Protein AF-A0AAD0GTY1-F1 (afdb_monomer_lite)

Foldseek 3Di:
DEEEAELADDDPVQVGRQQQRADPVRDGPVVVVVVVRVVPHVFYHYDYDPQVVVADLQAKEWEDEPNHTFDDIHHHVVCVVVQVPDDDDCHCVVVCVVCVVRYDYHYDNDCLRRQDQPDPVSVVVSRVPRRPPPDD

Radius of gyration: 17.59 Å; chains: 1; bounding box: 42×37×44 Å

Sequence (136 aa):
MFALVLAAGRSRRFDGDKRKALLPCGRTLLTASLETAGKVFTQTGVVLRDLARLADPQRIALPMHEGQRGHPVIIGRRFWRQLLALEGDQGAKALIINNPALCDVMNCDDPGVLRDADTRSALAIACRQHLTAGRD

Organism: NCBI:txid46257

InterPro domains:
  IPR025877 MobA-like NTP transferase [PF12804] (49-97)
  IPR029044 Nucleotide-diphospho-sugar transferases [G3DSA:3.90.550.10] (1-45)
  IPR029044 Nucleotide-diphospho-sugar transferases [G3DSA:3.90.550.10] (46-131)
  IPR029044 Nucleotide-diphospho-sugar transferases [SSF53448] (1-123)

pLDDT: mean 77.58, std 12.88, range [31.61, 95.88]

Secondary structure (DSSP, 8-state):
-EEEEEE--EETTTTEEGGGPBPTTS-BHHHHHHHHHHTT-SEEEEEE--GGGG--TTSEEEEEETTEE-SPPEE-GGGHHHHHT--STTTTHHHHHH-GGGEEEEE-S-GGGG----SHHHHHHHHHHHSSTT--

Structure (mmCIF, N/CA/C/O backbone):
data_AF-A0AAD0GTY1-F1
#
_entry.id   AF-A0AAD0GTY1-F1
#
loop_
_atom_site.group_PDB
_atom_site.id
_atom_site.type_symbol
_atom_site.label_atom_id
_atom_site.label_alt_id
_atom_site.label_comp_id
_atom_site.label_asym_id
_atom_site.label_entity_id
_atom_site.label_seq_id
_atom_site.pdbx_PDB_ins_code
_atom_site.Cartn_x
_atom_site.Cartn_y
_atom_site.Cartn_z
_atom_site.occupancy
_atom_site.B_iso_or_equiv
_atom_site.auth_seq_id
_atom_site.auth_comp_id
_atom_site.auth_asym_id
_atom_site.auth_atom_id
_atom_site.pdbx_PDB_model_num
ATOM 1 N N . MET A 1 1 ? -0.262 14.713 19.452 1.00 64.75 1 MET A N 1
ATOM 2 C CA . MET A 1 1 ? 0.542 13.469 19.352 1.00 64.75 1 MET A CA 1
ATOM 3 C C . MET A 1 1 ? -0.194 12.522 18.410 1.00 64.75 1 MET A C 1
ATOM 5 O O . MET A 1 1 ? -1.406 12.418 18.557 1.00 64.75 1 MET A O 1
ATOM 9 N N . PHE A 1 2 ? 0.470 11.908 17.424 1.00 65.56 2 PHE A N 1
ATOM 10 C CA . PHE A 1 2 ? -0.192 11.109 16.376 1.00 65.56 2 PHE A CA 1
ATOM 11 C C . PHE A 1 2 ? 0.101 9.609 16.513 1.00 65.56 2 PHE A C 1
ATOM 13 O O . PHE A 1 2 ? 1.173 9.239 16.992 1.00 65.56 2 PHE A O 1
ATOM 20 N N . ALA A 1 3 ? -0.828 8.765 16.061 1.00 69.00 3 ALA A N 1
ATOM 21 C CA . ALA A 1 3 ? -0.648 7.320 15.947 1.00 69.00 3 ALA A CA 1
ATOM 22 C C . ALA A 1 3 ? -0.903 6.825 14.522 1.00 69.00 3 ALA A C 1
ATOM 24 O O . ALA A 1 3 ? -1.800 7.301 13.825 1.00 69.00 3 ALA A O 1
ATOM 25 N N . LEU A 1 4 ? -0.129 5.821 14.112 1.00 69.12 4 LEU A N 1
ATOM 26 C CA . LEU A 1 4 ? -0.348 5.077 12.878 1.00 69.12 4 LEU A CA 1
ATOM 27 C C . LEU A 1 4 ? -0.785 3.653 13.226 1.00 69.12 4 LEU A C 1
ATOM 29 O O . LEU A 1 4 ? -0.049 2.906 13.869 1.00 69.12 4 LEU A O 1
ATOM 33 N N . VAL A 1 5 ? -1.979 3.268 12.788 1.00 75.44 5 VAL A N 1
ATOM 34 C CA . VAL A 1 5 ? -2.526 1.921 12.950 1.00 75.44 5 VAL A CA 1
ATOM 35 C C . VAL A 1 5 ? -2.275 1.130 11.671 1.00 75.44 5 VAL A C 1
ATOM 37 O O . VAL A 1 5 ? -2.899 1.346 10.633 1.00 75.44 5 VAL A O 1
ATOM 40 N N . LEU A 1 6 ? -1.353 0.171 11.746 1.00 72.75 6 LEU A N 1
ATOM 41 C CA . LEU A 1 6 ? -1.043 -0.735 10.640 1.00 72.75 6 LEU A CA 1
ATOM 42 C C . LEU A 1 6 ? -2.075 -1.872 10.575 1.00 72.75 6 LEU A C 1
ATOM 44 O O . LEU A 1 6 ? -1.910 -2.953 11.153 1.00 72.75 6 LEU A O 1
ATOM 48 N N . ALA A 1 7 ? -3.161 -1.640 9.846 1.00 70.81 7 ALA A N 1
ATOM 49 C CA . ALA A 1 7 ? -4.270 -2.570 9.677 1.00 70.81 7 ALA A CA 1
ATOM 50 C C . ALA A 1 7 ? -4.049 -3.497 8.464 1.00 70.81 7 ALA A C 1
ATOM 52 O O . ALA A 1 7 ? -4.831 -3.538 7.522 1.00 70.81 7 ALA A O 1
ATOM 53 N N . ALA A 1 8 ? -2.966 -4.278 8.481 1.00 61.69 8 ALA A N 1
ATOM 54 C CA . ALA A 1 8 ? -2.558 -5.112 7.340 1.00 61.69 8 ALA A CA 1
ATOM 55 C C . ALA A 1 8 ? -2.910 -6.615 7.455 1.00 61.69 8 ALA A C 1
ATOM 57 O O . ALA A 1 8 ? -2.425 -7.420 6.666 1.00 61.69 8 ALA A O 1
ATOM 58 N N . GLY A 1 9 ? -3.663 -7.054 8.470 1.00 60.00 9 GLY A N 1
ATOM 59 C CA . GLY A 1 9 ? -3.614 -8.469 8.866 1.00 60.00 9 GLY A CA 1
ATOM 60 C C . GLY A 1 9 ? -4.772 -9.358 8.410 1.00 60.00 9 GLY A C 1
ATOM 61 O O . GLY A 1 9 ? -5.890 -9.222 8.893 1.00 60.00 9 GLY A O 1
ATOM 62 N N . ARG A 1 10 ? -4.456 -10.393 7.629 1.00 58.78 10 ARG A N 1
ATOM 63 C CA . ARG A 1 10 ? -5.111 -11.706 7.766 1.00 58.78 10 ARG A CA 1
ATOM 64 C C . ARG A 1 10 ? -4.496 -12.442 8.957 1.00 58.78 10 ARG A C 1
ATOM 66 O O . ARG A 1 10 ? -3.308 -12.283 9.232 1.00 58.78 10 ARG A O 1
ATOM 73 N N . SER A 1 11 ? -5.280 -13.235 9.677 1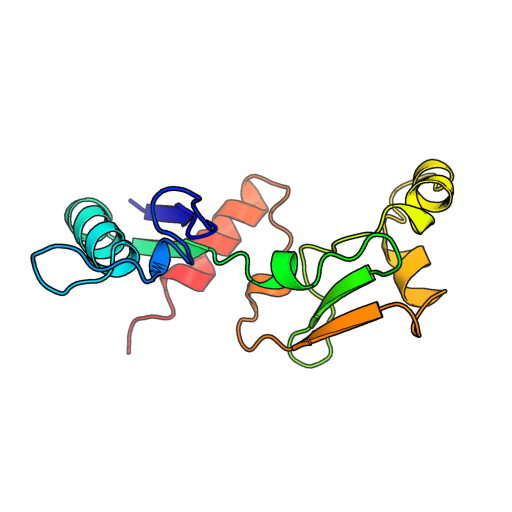.00 55.97 11 SER A N 1
ATOM 74 C CA . SER A 1 11 ? -4.774 -14.054 10.784 1.00 55.97 11 SER A CA 1
ATOM 75 C C . SER A 1 11 ? -5.380 -15.443 10.728 1.00 55.97 11 SER A C 1
ATOM 77 O O . SER A 1 11 ? -6.597 -15.576 10.651 1.00 55.97 11 SER A O 1
ATOM 79 N N . ARG A 1 12 ? -4.530 -16.467 10.864 1.00 57.91 12 ARG A N 1
ATOM 80 C CA . ARG A 1 12 ? -4.952 -17.874 10.970 1.00 57.91 12 ARG A CA 1
ATOM 81 C C . ARG A 1 12 ? -5.814 -18.149 12.207 1.00 57.91 12 ARG A C 1
ATOM 83 O O . ARG A 1 12 ? -6.539 -19.121 12.230 1.00 57.91 12 ARG A O 1
ATOM 90 N N . ARG A 1 13 ? -5.739 -17.287 13.229 1.00 70.44 13 ARG A N 1
ATOM 91 C CA . ARG A 1 13 ? -6.553 -17.387 14.456 1.00 70.44 13 ARG A CA 1
ATOM 92 C C . ARG A 1 13 ? -7.941 -16.755 14.328 1.00 70.44 13 ARG A C 1
ATOM 94 O O . ARG A 1 13 ? -8.759 -16.940 15.213 1.00 70.44 13 ARG A O 1
ATOM 101 N N . PHE A 1 14 ? -8.166 -15.951 13.289 1.00 63.91 14 PHE A N 1
ATOM 102 C CA . PHE A 1 14 ? -9.432 -15.242 13.067 1.00 63.91 14 PHE A CA 1
ATOM 103 C C . PHE A 1 14 ? -10.140 -15.727 11.788 1.00 63.91 14 PHE A C 1
ATOM 105 O O . PHE A 1 14 ? -11.046 -15.044 11.324 1.00 63.91 14 PHE A O 1
ATOM 112 N N . ASP A 1 15 ? -9.675 -16.834 11.186 1.00 65.75 15 ASP A N 1
ATOM 113 C CA . ASP A 1 15 ? -10.178 -17.441 9.936 1.00 65.75 15 ASP A CA 1
ATOM 114 C C . ASP A 1 15 ? -10.463 -16.461 8.785 1.00 65.75 15 ASP A C 1
ATOM 116 O O . ASP A 1 15 ? -11.260 -16.707 7.881 1.00 65.75 15 ASP A O 1
ATOM 120 N N . GLY A 1 16 ? -9.775 -15.316 8.774 1.00 71.38 16 GLY A N 1
ATOM 121 C CA . GLY A 1 16 ? -10.115 -14.252 7.849 1.00 71.38 16 GLY A CA 1
ATOM 122 C C . GLY A 1 16 ? -9.368 -12.948 8.068 1.00 71.38 16 GLY A C 1
ATOM 123 O O . GLY A 1 16 ? -8.245 -12.886 8.585 1.00 71.38 16 GLY A O 1
ATOM 124 N N . ASP A 1 17 ? -9.993 -11.882 7.582 1.00 77.56 17 ASP A N 1
ATOM 125 C CA . ASP A 1 17 ? -9.497 -10.523 7.724 1.00 77.56 17 ASP A CA 1
ATOM 126 C C . ASP A 1 17 ? -9.657 -10.071 9.178 1.00 77.56 17 ASP A C 1
ATOM 128 O O . ASP A 1 17 ? -10.769 -9.795 9.632 1.00 77.56 17 ASP A O 1
ATOM 132 N N . LYS A 1 18 ? -8.541 -9.967 9.911 1.00 78.25 18 LYS A N 1
ATOM 133 C CA . LYS A 1 18 ? -8.566 -9.622 11.338 1.00 78.25 18 LYS A CA 1
ATOM 134 C C . LYS A 1 18 ? -9.196 -8.252 11.571 1.00 78.25 18 LYS A C 1
ATOM 136 O O . LYS A 1 18 ? -9.708 -8.012 12.653 1.00 78.25 18 LYS A O 1
ATOM 141 N N . ARG A 1 19 ? -9.175 -7.358 10.571 1.00 80.81 19 ARG A N 1
ATOM 142 C CA . ARG A 1 19 ? -9.810 -6.036 10.661 1.00 80.81 19 ARG A CA 1
ATOM 143 C C . ARG A 1 19 ? -11.312 -6.151 10.882 1.00 80.81 19 ARG A C 1
ATOM 145 O O . ARG A 1 19 ? -11.871 -5.314 11.574 1.00 80.81 19 ARG A O 1
ATOM 152 N N . LYS A 1 20 ? -11.932 -7.180 10.298 1.00 83.38 20 LYS A N 1
ATOM 153 C CA . LYS A 1 20 ? -13.374 -7.442 10.340 1.00 83.38 20 LYS A CA 1
ATOM 154 C C . LYS A 1 20 ? -13.779 -8.401 11.460 1.00 83.38 20 LYS A C 1
ATOM 156 O O . LYS A 1 20 ? -14.969 -8.620 11.648 1.00 83.38 20 LYS A O 1
ATOM 161 N N . ALA A 1 21 ? -12.819 -8.970 12.193 1.00 84.81 21 ALA A N 1
ATOM 162 C CA . ALA A 1 21 ? -13.113 -9.869 13.301 1.00 84.81 21 ALA A CA 1
ATOM 163 C C . ALA A 1 21 ? -13.952 -9.142 14.360 1.00 84.81 21 ALA A C 1
ATOM 165 O O . ALA A 1 21 ? -13.565 -8.064 14.818 1.00 84.81 21 ALA A O 1
ATOM 166 N N . LEU A 1 22 ? -15.094 -9.725 14.721 1.00 88.19 22 LEU A N 1
ATOM 167 C CA . LEU A 1 22 ? -15.998 -9.167 15.720 1.00 88.19 22 LEU A CA 1
ATOM 168 C C . LEU A 1 22 ? -15.502 -9.493 17.128 1.00 88.19 22 LEU A C 1
ATOM 170 O O . LEU A 1 22 ? -15.103 -10.617 17.426 1.00 88.19 22 LEU A O 1
ATOM 174 N N . LEU A 1 23 ? -15.543 -8.491 17.997 1.00 85.69 23 LEU A N 1
ATOM 175 C CA . LEU A 1 23 ? -15.368 -8.647 19.435 1.00 85.69 23 LEU A CA 1
ATOM 176 C C . LEU A 1 23 ? -16.723 -8.968 20.093 1.00 85.69 23 LEU A C 1
ATOM 178 O O . LEU A 1 23 ? -17.761 -8.662 19.504 1.00 85.69 23 LEU A O 1
ATOM 182 N N . PRO A 1 24 ? -16.753 -9.480 21.342 1.00 89.12 24 PRO A N 1
ATOM 183 C CA . PRO A 1 24 ? -18.006 -9.779 22.052 1.00 89.12 24 PRO A CA 1
ATOM 184 C C . PRO A 1 24 ? -18.982 -8.595 22.158 1.00 89.12 24 PRO A C 1
ATOM 186 O O . PRO A 1 24 ? -20.184 -8.785 22.273 1.00 89.12 24 PRO A O 1
ATOM 189 N N . CYS A 1 25 ? -18.471 -7.363 22.079 1.00 84.12 25 CYS A N 1
ATOM 190 C CA . CYS A 1 25 ? -19.264 -6.131 22.076 1.00 84.12 25 CYS A CA 1
ATOM 191 C C . CYS A 1 25 ? -19.845 -5.746 20.699 1.00 84.12 25 CYS A C 1
ATOM 193 O O . CYS A 1 25 ? -20.326 -4.629 20.540 1.00 84.12 25 CYS A O 1
ATOM 195 N N . GLY A 1 26 ? -19.734 -6.604 19.680 1.00 87.50 26 GLY A N 1
ATOM 196 C CA . GLY A 1 26 ? -20.255 -6.362 18.329 1.00 87.50 26 GLY A CA 1
ATOM 197 C C . GLY A 1 26 ? -19.415 -5.420 17.455 1.00 87.50 26 GLY A C 1
ATOM 198 O O . GLY A 1 26 ? -19.679 -5.292 16.264 1.00 87.50 26 GLY A O 1
ATOM 199 N N . ARG A 1 27 ? -18.372 -4.783 18.000 1.00 84.19 27 ARG A N 1
ATOM 200 C CA . ARG A 1 27 ? -17.432 -3.953 17.225 1.00 84.19 27 ARG A CA 1
ATOM 201 C C . ARG A 1 27 ? -16.381 -4.801 16.523 1.00 84.19 27 ARG A C 1
ATOM 203 O O . ARG A 1 27 ? -15.973 -5.845 17.030 1.00 84.19 27 ARG A O 1
ATOM 210 N N . THR A 1 28 ? -15.877 -4.304 15.397 1.00 88.38 28 THR A N 1
ATOM 211 C CA . THR A 1 28 ? -14.719 -4.918 14.740 1.00 88.38 28 THR A CA 1
ATOM 212 C C . THR A 1 28 ? -13.435 -4.643 15.522 1.00 88.38 28 THR A C 1
ATOM 214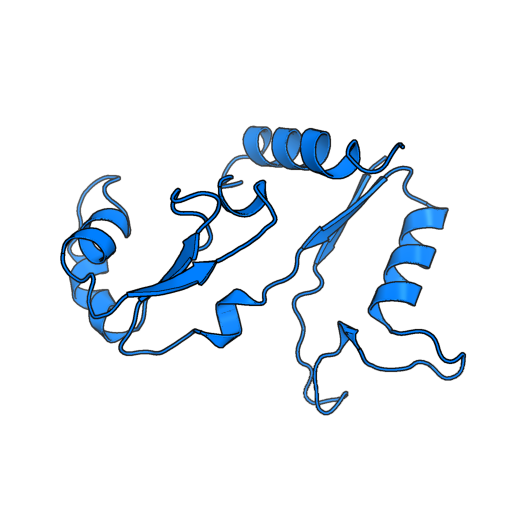 O O . THR A 1 28 ? -13.304 -3.616 16.197 1.00 88.38 28 THR A O 1
ATOM 217 N N . LEU A 1 29 ? -12.447 -5.528 15.393 1.00 83.62 29 LEU A N 1
ATOM 218 C CA . LEU A 1 29 ? -11.127 -5.337 15.987 1.00 83.62 29 LEU A CA 1
ATOM 219 C C . LEU A 1 29 ? -10.459 -4.041 15.499 1.00 83.62 29 LEU A C 1
ATOM 221 O O . LEU A 1 29 ? -9.775 -3.384 16.284 1.00 83.62 29 LEU A O 1
ATOM 225 N N . LEU A 1 30 ? -10.661 -3.646 14.233 1.00 83.38 30 LEU A N 1
ATOM 226 C CA . LEU A 1 30 ? -10.133 -2.380 13.717 1.00 83.38 30 LEU A CA 1
ATOM 227 C C . LEU A 1 30 ? -10.785 -1.183 14.418 1.00 83.38 30 LEU A C 1
ATOM 229 O O . LEU A 1 30 ? -10.068 -0.318 14.914 1.00 83.38 30 LEU A O 1
ATOM 233 N N . THR A 1 31 ? -12.117 -1.170 14.523 1.00 82.75 31 THR A N 1
ATOM 234 C CA . THR A 1 31 ? -12.865 -0.114 15.224 1.00 82.75 31 THR A CA 1
ATOM 235 C C . THR A 1 31 ? -12.402 0.020 16.673 1.00 82.75 31 THR A C 1
ATOM 237 O O . THR A 1 31 ? -12.032 1.108 17.100 1.00 82.75 31 THR A O 1
ATOM 240 N N . ALA A 1 32 ? -12.324 -1.086 17.415 1.00 84.94 32 ALA A 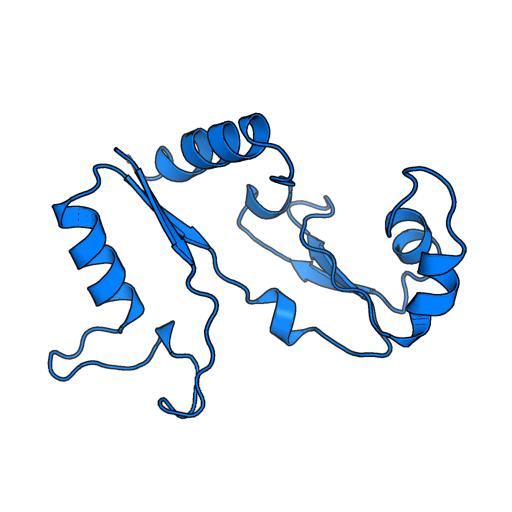N 1
ATOM 241 C CA . ALA A 1 32 ? -11.893 -1.056 18.813 1.00 84.94 32 ALA A CA 1
ATOM 242 C C . ALA A 1 32 ? -10.430 -0.595 18.981 1.00 84.94 32 ALA A C 1
ATOM 244 O O . ALA A 1 32 ? -10.092 0.091 19.951 1.00 84.94 32 ALA A O 1
ATOM 245 N N . SER A 1 33 ? -9.560 -0.934 18.022 1.00 83.69 33 SER A N 1
ATOM 246 C CA . SER A 1 33 ? -8.164 -0.473 18.005 1.00 83.69 33 SER A CA 1
ATO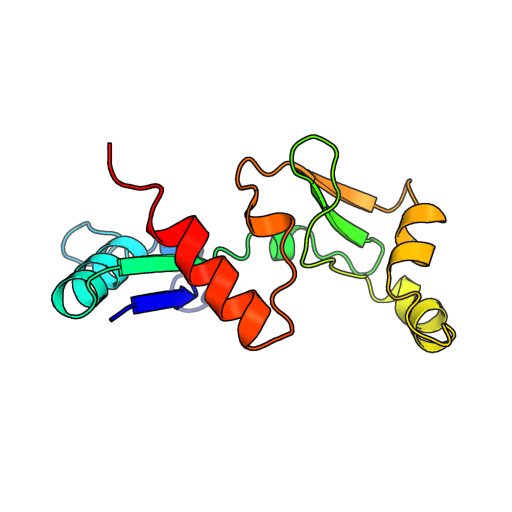M 247 C C . SER A 1 33 ? -8.080 1.035 17.766 1.00 83.69 33 SER A C 1
ATOM 249 O O . SER A 1 33 ? -7.316 1.722 18.441 1.00 83.69 33 SER A O 1
ATOM 251 N N . LEU A 1 34 ? -8.891 1.553 16.840 1.00 84.31 34 LEU A N 1
ATOM 252 C CA . LEU A 1 34 ? -8.972 2.980 16.533 1.00 84.31 34 LEU A CA 1
ATOM 253 C C . LEU A 1 34 ? -9.514 3.793 17.706 1.00 84.31 34 LEU A C 1
ATOM 255 O O . LEU A 1 34 ? -8.929 4.809 18.059 1.00 84.31 34 LEU A O 1
ATOM 259 N N . GLU A 1 35 ? -10.580 3.326 18.352 1.00 85.19 35 GLU A N 1
ATOM 260 C CA . GLU A 1 35 ? -11.139 3.977 19.540 1.00 85.19 35 GLU A CA 1
ATOM 261 C C . GLU A 1 35 ? -10.131 4.018 20.690 1.00 85.19 35 GLU A C 1
ATOM 263 O O . GLU A 1 35 ? -10.013 5.023 21.384 1.00 85.19 35 GLU A O 1
ATOM 268 N N . THR A 1 36 ? -9.381 2.932 20.896 1.00 83.94 36 THR A N 1
ATOM 269 C CA . THR A 1 36 ? -8.331 2.887 21.921 1.00 83.94 36 THR A CA 1
ATOM 270 C C . THR A 1 36 ? -7.219 3.886 21.615 1.00 83.94 36 THR A C 1
ATOM 272 O O . THR A 1 36 ? -6.814 4.633 22.503 1.00 83.94 36 THR A O 1
ATOM 275 N N . ALA A 1 37 ? -6.763 3.948 20.361 1.00 79.38 37 ALA A N 1
ATOM 276 C CA . ALA A 1 37 ? -5.771 4.928 19.933 1.00 79.38 37 ALA A CA 1
ATOM 277 C C . ALA A 1 37 ? -6.292 6.369 20.083 1.00 79.38 37 ALA A C 1
ATOM 279 O O . ALA A 1 37 ? -5.582 7.225 20.607 1.00 79.38 37 ALA A O 1
ATOM 280 N N . GLY A 1 38 ? -7.555 6.624 19.731 1.00 80.31 38 GLY A N 1
ATOM 281 C CA . GLY A 1 38 ? -8.190 7.939 19.838 1.00 80.31 38 GLY A CA 1
ATOM 282 C C . GLY A 1 38 ? -8.307 8.483 21.267 1.00 80.31 38 GLY A C 1
ATOM 283 O O . GLY A 1 38 ? -8.445 9.688 21.443 1.00 80.31 38 GLY A O 1
ATOM 284 N N . LYS A 1 39 ? -8.195 7.635 22.299 1.00 86.06 39 LYS A N 1
ATOM 285 C CA . LYS A 1 39 ? -8.152 8.083 23.706 1.00 86.06 39 LYS A CA 1
ATOM 286 C C . LYS A 1 39 ? -6.827 8.743 24.092 1.00 86.06 39 LYS A C 1
ATOM 288 O O . LYS A 1 39 ? -6.788 9.492 25.061 1.00 86.06 39 LYS A O 1
ATOM 293 N N . VAL A 1 40 ? -5.744 8.427 23.380 1.00 86.31 40 VAL A N 1
ATOM 294 C CA . VAL A 1 40 ? -4.373 8.848 23.724 1.00 86.31 40 VAL A CA 1
ATOM 295 C C . VAL A 1 40 ? -3.805 9.799 22.673 1.00 86.31 40 VAL A C 1
ATOM 297 O O . VAL A 1 40 ? -3.070 10.732 22.994 1.00 86.31 40 VAL A O 1
ATOM 300 N N . PHE A 1 41 ? -4.146 9.579 21.405 1.00 78.81 41 PHE A N 1
ATOM 301 C CA . PHE A 1 41 ? -3.610 10.321 20.276 1.00 78.81 41 PHE A CA 1
ATOM 302 C C . PHE A 1 41 ? -4.666 11.251 19.693 1.00 78.81 41 PHE A C 1
ATOM 304 O O . PHE A 1 41 ? -5.784 10.848 19.392 1.00 78.81 41 PHE A O 1
ATOM 311 N N . THR A 1 42 ? -4.271 12.500 19.458 1.00 74.62 42 THR A N 1
ATOM 312 C CA . THR A 1 42 ? -5.137 13.536 18.878 1.00 74.62 42 THR A CA 1
ATOM 313 C C . THR A 1 42 ? -5.461 13.278 17.406 1.00 74.62 42 THR A C 1
ATOM 315 O O . THR A 1 42 ? -6.399 13.858 16.874 1.00 74.62 42 THR A O 1
ATOM 318 N N . GLN A 1 43 ? -4.659 12.446 16.736 1.00 64.81 43 GLN A N 1
ATOM 319 C CA . GLN A 1 43 ? -4.829 12.051 15.341 1.00 64.81 43 GLN A CA 1
ATOM 320 C C . GLN A 1 43 ? -4.407 10.590 15.165 1.00 64.81 43 GLN A C 1
ATOM 322 O O . GLN A 1 43 ? -3.334 10.202 15.632 1.00 64.81 43 GLN A O 1
ATOM 327 N N . THR A 1 44 ? -5.227 9.801 14.466 1.00 70.00 44 THR A N 1
ATOM 328 C CA . THR A 1 44 ? -4.944 8.390 14.169 1.00 70.00 44 THR A CA 1
ATOM 329 C C . THR A 1 44 ? -5.145 8.113 12.683 1.00 70.00 44 THR A C 1
ATOM 331 O O . THR A 1 44 ? -6.218 8.379 12.154 1.00 70.00 44 THR A O 1
ATOM 334 N N . GLY A 1 45 ? -4.122 7.577 12.018 1.00 68.38 45 GLY A N 1
ATOM 335 C CA . GLY A 1 45 ? -4.178 7.170 10.610 1.00 68.38 45 GLY A CA 1
ATOM 336 C C . GLY A 1 45 ? -4.183 5.656 10.482 1.00 68.38 45 GLY A C 1
ATOM 337 O O . GLY A 1 45 ? -3.565 4.975 11.299 1.00 68.38 45 GLY A O 1
ATOM 338 N N . VAL A 1 46 ? -4.849 5.117 9.462 1.00 68.88 46 VAL A N 1
ATOM 339 C CA . VAL A 1 46 ? -4.911 3.670 9.217 1.00 68.88 46 VAL A CA 1
ATOM 340 C C . VAL A 1 46 ? -4.232 3.339 7.900 1.00 68.88 46 VAL A C 1
ATOM 342 O O . VAL A 1 46 ? -4.591 3.887 6.867 1.00 68.88 46 VAL A O 1
ATOM 345 N N . VAL A 1 47 ? -3.297 2.392 7.926 1.00 70.69 47 VAL A N 1
ATOM 346 C CA . VAL A 1 47 ? -2.679 1.851 6.710 1.00 70.69 47 VAL A CA 1
ATOM 347 C C . VAL A 1 47 ? -3.275 0.481 6.421 1.00 70.69 47 VAL A C 1
ATOM 349 O O . VAL A 1 47 ? -3.119 -0.451 7.217 1.00 70.69 47 VAL A O 1
ATOM 352 N N . LEU A 1 48 ? -3.940 0.349 5.274 1.00 69.69 48 LEU A N 1
ATOM 353 C CA . LEU A 1 48 ? -4.475 -0.915 4.772 1.00 69.69 48 LEU A CA 1
ATOM 354 C C . LEU A 1 48 ? -3.519 -1.498 3.723 1.00 69.69 48 LEU A C 1
ATOM 356 O O . LEU A 1 48 ? -2.968 -0.780 2.897 1.00 69.69 48 LEU A O 1
ATOM 360 N N . ARG A 1 49 ? -3.307 -2.819 3.751 1.00 67.25 49 ARG A N 1
ATOM 361 C CA . ARG A 1 49 ? -2.434 -3.527 2.796 1.00 67.25 49 ARG A CA 1
ATOM 362 C C . ARG A 1 49 ? -3.260 -4.425 1.875 1.00 67.25 49 ARG A C 1
ATOM 364 O O . ARG A 1 49 ? -3.064 -5.638 1.848 1.00 67.25 49 ARG A O 1
ATOM 371 N N . ASP A 1 50 ? -4.214 -3.842 1.156 1.00 71.19 50 ASP A N 1
ATOM 372 C CA . ASP A 1 50 ? -5.087 -4.613 0.261 1.00 71.19 50 ASP A CA 1
ATOM 373 C C . ASP A 1 50 ? -4.379 -5.045 -1.034 1.00 71.19 50 ASP A C 1
ATOM 375 O O . ASP A 1 50 ? -4.645 -6.141 -1.527 1.00 71.19 50 ASP A O 1
ATOM 379 N N . LEU A 1 51 ? -3.363 -4.296 -1.483 1.00 74.75 51 LEU A N 1
ATOM 380 C CA . LEU A 1 51 ? -2.566 -4.642 -2.666 1.00 74.75 51 LEU A CA 1
ATOM 381 C C . LEU A 1 51 ? -1.880 -6.016 -2.564 1.00 74.75 51 LEU A C 1
ATOM 383 O O . LEU A 1 51 ? -1.725 -6.709 -3.563 1.00 74.75 51 LEU A O 1
ATOM 387 N N . ALA A 1 52 ? -1.518 -6.465 -1.356 1.00 74.75 52 ALA A N 1
ATOM 388 C CA . ALA A 1 52 ? -0.890 -7.775 -1.155 1.00 74.75 52 ALA A CA 1
ATOM 389 C C . ALA A 1 52 ? -1.770 -8.958 -1.592 1.00 74.75 52 ALA A C 1
ATOM 391 O O . ALA A 1 52 ? -1.259 -10.057 -1.780 1.00 74.75 52 ALA A O 1
ATOM 392 N N . ARG A 1 53 ? -3.081 -8.751 -1.768 1.00 79.12 53 ARG A N 1
ATOM 393 C CA . ARG A 1 53 ? -3.991 -9.769 -2.313 1.00 79.12 53 ARG A CA 1
ATOM 394 C C . ARG A 1 53 ? -3.772 -10.025 -3.800 1.00 79.12 53 ARG A C 1
ATOM 396 O O . ARG A 1 53 ? -4.111 -11.104 -4.261 1.00 79.12 53 ARG A O 1
ATOM 403 N N . LEU A 1 54 ? -3.204 -9.057 -4.515 1.00 80.44 54 LEU A N 1
ATOM 404 C CA . LEU A 1 54 ? -2.850 -9.166 -5.929 1.00 80.44 54 LEU A CA 1
ATOM 405 C C . LEU A 1 54 ? -1.434 -9.727 -6.129 1.00 80.44 54 LEU A C 1
ATOM 407 O O . LEU A 1 54 ? -0.922 -9.737 -7.242 1.00 80.44 54 LEU A O 1
ATOM 411 N N . ALA A 1 55 ? -0.762 -10.159 -5.056 1.00 84.06 55 ALA A N 1
ATOM 412 C CA . ALA A 1 55 ? 0.574 -10.720 -5.163 1.00 84.06 55 ALA A CA 1
ATOM 413 C C . ALA A 1 55 ? 0.540 -12.058 -5.919 1.00 84.06 55 ALA A C 1
ATOM 415 O O . ALA A 1 55 ? 0.024 -13.055 -5.416 1.00 84.06 55 ALA A O 1
ATOM 416 N N . ASP A 1 56 ? 1.163 -12.078 -7.094 1.00 89.31 56 ASP A N 1
ATOM 417 C CA . ASP A 1 56 ? 1.322 -13.258 -7.939 1.00 89.31 56 ASP A CA 1
ATOM 418 C C . ASP A 1 56 ? 2.808 -13.396 -8.338 1.00 89.31 56 ASP A C 1
ATOM 420 O O . ASP A 1 56 ? 3.417 -12.426 -8.804 1.00 89.31 56 ASP A O 1
ATOM 424 N N . PRO A 1 57 ? 3.440 -14.579 -8.178 1.00 92.38 57 PRO A N 1
ATOM 425 C CA . PRO A 1 57 ? 4.823 -14.811 -8.597 1.00 92.38 57 PRO A CA 1
ATOM 426 C C . PRO A 1 57 ? 5.118 -14.501 -10.074 1.00 92.38 57 PRO A C 1
ATOM 428 O O . PRO A 1 57 ? 6.284 -14.294 -10.420 1.00 92.38 57 PRO A O 1
ATOM 431 N N . GLN A 1 58 ? 4.098 -14.489 -10.932 1.00 95.88 58 GLN A N 1
ATOM 432 C CA . GLN A 1 58 ? 4.179 -14.285 -12.374 1.00 95.88 58 GLN A CA 1
ATOM 433 C C . GLN A 1 58 ? 3.752 -12.885 -12.836 1.00 95.88 58 GLN A C 1
ATOM 435 O O . GLN A 1 58 ? 3.728 -12.632 -14.047 1.00 95.88 58 GLN A O 1
ATOM 440 N N . ARG A 1 59 ? 3.425 -11.971 -11.916 1.00 94.69 59 ARG A N 1
ATOM 441 C CA . ARG A 1 59 ? 2.852 -10.661 -12.261 1.00 94.69 59 ARG A CA 1
ATOM 442 C C . ARG A 1 59 ? 3.440 -9.536 -11.411 1.00 94.69 59 ARG A C 1
ATOM 444 O O . ARG A 1 59 ? 4.217 -9.768 -10.484 1.00 94.69 59 ARG A O 1
ATOM 451 N N . ILE A 1 60 ? 3.136 -8.304 -11.791 1.00 92.62 60 ILE A N 1
ATOM 452 C CA . ILE A 1 60 ? 3.473 -7.085 -11.058 1.00 92.62 60 ILE A CA 1
ATOM 453 C C . ILE A 1 60 ? 2.159 -6.481 -10.586 1.00 92.62 60 ILE A C 1
ATOM 455 O O . ILE A 1 60 ? 1.329 -6.171 -11.425 1.00 92.62 60 ILE A O 1
ATOM 459 N N . ALA A 1 61 ? 1.968 -6.273 -9.288 1.00 92.25 61 ALA A N 1
ATOM 460 C CA . ALA A 1 61 ? 0.793 -5.565 -8.788 1.00 92.25 61 ALA A CA 1
ATOM 461 C C . ALA A 1 61 ? 1.173 -4.155 -8.343 1.00 92.25 61 ALA A C 1
ATOM 463 O O . ALA A 1 61 ? 2.137 -3.978 -7.594 1.00 92.25 61 ALA A O 1
ATOM 464 N N . LEU A 1 62 ? 0.415 -3.152 -8.781 1.00 91.25 62 LEU A N 1
ATOM 465 C CA . LEU A 1 62 ? 0.632 -1.763 -8.386 1.00 91.25 62 LEU A CA 1
ATOM 466 C C . LEU A 1 62 ? -0.690 -1.017 -8.173 1.00 91.25 62 LEU A C 1
ATOM 468 O O . LEU A 1 62 ? -1.674 -1.305 -8.856 1.00 91.25 62 LEU A O 1
ATOM 472 N N . PRO A 1 63 ? -0.730 -0.045 -7.251 1.00 90.31 63 PRO A N 1
ATOM 473 C CA . PRO A 1 63 ? -1.862 0.845 -7.123 1.00 90.31 63 PRO A CA 1
ATOM 474 C C . PRO A 1 63 ? -1.776 1.971 -8.160 1.00 90.31 63 PRO A C 1
ATOM 476 O O . PRO A 1 63 ? -0.684 2.386 -8.563 1.00 90.31 63 PRO A O 1
ATOM 479 N N . MET A 1 64 ? -2.925 2.498 -8.566 1.00 91.69 64 MET A N 1
ATOM 480 C CA . MET A 1 64 ? -3.031 3.724 -9.351 1.00 91.69 64 MET A CA 1
ATOM 481 C C . MET A 1 64 ? -4.082 4.647 -8.747 1.00 91.69 64 MET A C 1
ATOM 483 O O . MET A 1 64 ? -5.144 4.191 -8.339 1.00 91.69 64 MET A O 1
ATOM 487 N N . HIS A 1 65 ? -3.789 5.941 -8.712 1.00 90.56 65 HIS A N 1
ATOM 488 C CA . HIS A 1 65 ? -4.730 6.981 -8.312 1.00 90.56 65 HIS A CA 1
ATOM 489 C C . HIS A 1 65 ? -4.736 8.059 -9.393 1.00 90.56 65 HIS A C 1
ATOM 491 O O . HIS A 1 65 ? -3.674 8.553 -9.764 1.00 90.56 65 HIS A O 1
ATOM 497 N N . GLU A 1 66 ? -5.911 8.360 -9.949 1.00 92.25 66 GLU A N 1
ATOM 498 C CA . GLU A 1 66 ? -6.089 9.372 -11.007 1.00 92.25 66 GLU A CA 1
ATOM 499 C C . GLU A 1 66 ? -5.098 9.226 -12.183 1.00 92.25 66 GLU A C 1
ATOM 501 O O . GLU A 1 66 ? -4.494 10.186 -12.657 1.00 92.25 66 GLU A O 1
ATOM 506 N N . GLY A 1 67 ? -4.873 7.989 -12.641 1.00 89.94 67 GLY A N 1
ATOM 507 C CA . GLY A 1 67 ? -3.951 7.699 -13.749 1.00 89.94 67 GLY A CA 1
ATOM 508 C C . GLY A 1 67 ? -2.462 7.742 -13.378 1.00 89.94 67 GLY A C 1
ATOM 509 O O . GLY A 1 67 ? -1.614 7.396 -14.202 1.00 89.94 67 GLY A O 1
ATOM 510 N N . GLN A 1 68 ? -2.123 8.099 -12.140 1.00 90.56 68 GLN A N 1
ATOM 511 C CA . GLN A 1 68 ? -0.756 8.101 -11.631 1.00 90.56 68 GLN A CA 1
ATOM 512 C C . GLN A 1 68 ? -0.447 6.786 -10.913 1.00 90.56 68 GLN A C 1
ATOM 514 O O . GLN A 1 68 ? -1.269 6.249 -10.172 1.00 90.56 68 GLN A O 1
ATOM 519 N N . ARG A 1 69 ? 0.757 6.250 -11.136 1.00 90.00 69 ARG A N 1
ATOM 520 C CA . ARG A 1 69 ? 1.235 5.035 -10.458 1.00 90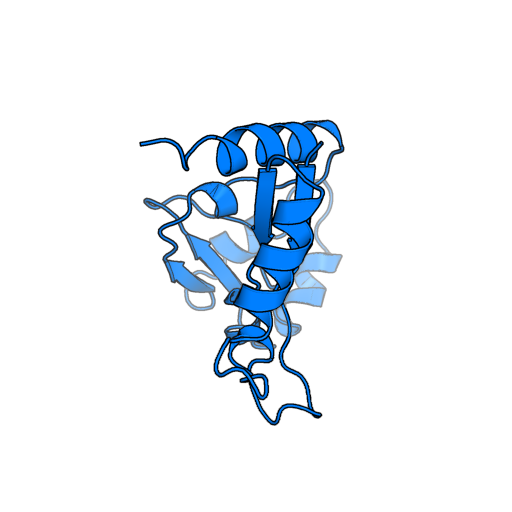.00 69 ARG A CA 1
ATOM 521 C C . ARG A 1 69 ? 1.593 5.348 -9.012 1.00 90.00 69 ARG A C 1
ATOM 523 O O . ARG A 1 69 ? 2.288 6.328 -8.763 1.00 90.00 69 ARG A O 1
ATOM 530 N N . GLY A 1 70 ? 1.166 4.483 -8.102 1.00 86.62 70 GLY A N 1
ATOM 531 C CA . GLY A 1 70 ? 1.473 4.576 -6.684 1.00 86.62 70 GLY A CA 1
ATOM 532 C C . GLY A 1 70 ? 2.368 3.452 -6.161 1.00 86.62 70 GLY A C 1
ATOM 533 O O . GLY A 1 70 ? 2.883 2.613 -6.901 1.00 86.62 70 GLY A O 1
ATOM 534 N N . HIS A 1 71 ? 2.493 3.440 -4.841 1.00 82.94 71 HIS A N 1
ATOM 535 C CA . HIS A 1 71 ? 3.316 2.598 -3.999 1.00 82.94 71 HIS A CA 1
ATOM 536 C C . HIS A 1 71 ? 2.445 1.918 -2.921 1.00 82.94 71 HIS A C 1
ATOM 538 O O . HIS A 1 71 ? 1.409 2.455 -2.515 1.00 82.94 71 HIS A O 1
ATOM 544 N N . PRO A 1 72 ? 2.851 0.735 -2.426 1.00 80.12 72 PRO A N 1
ATOM 545 C CA . PRO A 1 72 ? 4.020 -0.029 -2.868 1.00 80.12 72 PRO A CA 1
ATOM 546 C C . PRO A 1 72 ? 3.775 -0.727 -4.214 1.00 80.12 72 PRO A C 1
ATOM 548 O O . PRO A 1 72 ? 2.636 -1.003 -4.564 1.00 80.12 72 PRO A O 1
ATOM 551 N N . VAL A 1 73 ? 4.835 -1.074 -4.945 1.00 86.12 73 VAL A N 1
ATOM 552 C CA . VAL A 1 73 ? 4.751 -1.992 -6.095 1.00 86.12 73 VAL A CA 1
ATOM 553 C C . VAL A 1 73 ? 5.176 -3.389 -5.645 1.00 86.12 73 VAL A C 1
ATOM 555 O O . VAL A 1 73 ? 6.230 -3.559 -5.036 1.00 86.12 73 VAL A O 1
ATOM 558 N N . ILE A 1 74 ? 4.373 -4.405 -5.954 1.00 88.25 74 ILE A N 1
ATOM 559 C CA . ILE A 1 74 ? 4.684 -5.809 -5.675 1.00 88.25 74 ILE A CA 1
ATOM 560 C C . ILE A 1 74 ? 5.208 -6.452 -6.952 1.00 88.25 74 ILE A C 1
ATOM 562 O O . ILE A 1 74 ? 4.510 -6.499 -7.961 1.00 88.25 74 ILE A O 1
ATOM 566 N N . ILE A 1 75 ? 6.428 -6.984 -6.896 1.00 87.56 75 ILE A N 1
ATOM 567 C CA . ILE A 1 75 ? 7.078 -7.630 -8.036 1.00 87.56 75 ILE A CA 1
ATOM 568 C C . ILE A 1 75 ? 7.144 -9.141 -7.823 1.00 87.56 75 ILE A C 1
ATOM 570 O O . ILE A 1 75 ? 7.800 -9.631 -6.899 1.00 87.56 75 ILE A O 1
ATOM 574 N N . GLY A 1 76 ? 6.486 -9.883 -8.713 1.00 89.06 76 GLY A N 1
ATOM 575 C CA . GLY A 1 76 ? 6.516 -11.337 -8.741 1.00 89.06 76 GLY A CA 1
ATOM 576 C C . GLY A 1 76 ? 7.919 -11.905 -8.964 1.00 89.06 76 GLY A C 1
ATOM 577 O O . GLY A 1 76 ? 8.774 -11.316 -9.634 1.00 89.06 76 GLY A O 1
ATOM 578 N N . ARG A 1 77 ? 8.147 -13.105 -8.423 1.00 90.06 77 ARG A N 1
ATOM 579 C CA . ARG A 1 77 ? 9.438 -13.807 -8.445 1.00 90.06 77 ARG A CA 1
ATOM 580 C C . ARG A 1 77 ? 10.047 -13.957 -9.840 1.00 90.06 77 ARG A C 1
ATOM 582 O O . ARG A 1 77 ? 11.268 -13.913 -9.968 1.00 90.06 77 ARG A O 1
ATOM 589 N N . ARG A 1 78 ? 9.233 -14.094 -10.891 1.00 91.94 78 ARG A N 1
ATOM 590 C CA . ARG A 1 78 ? 9.718 -14.200 -12.281 1.00 91.94 78 ARG A CA 1
ATOM 591 C C . ARG A 1 78 ? 10.633 -13.042 -12.706 1.00 91.94 78 ARG A C 1
ATOM 593 O O . ARG A 1 78 ? 11.478 -13.225 -13.576 1.00 91.94 78 ARG A O 1
ATOM 600 N N . PHE A 1 79 ? 10.465 -11.858 -12.111 1.00 88.50 79 PHE A N 1
ATOM 601 C CA . PHE A 1 79 ? 11.199 -10.652 -12.490 1.00 88.50 79 PHE A CA 1
ATOM 602 C C . PHE A 1 79 ? 12.446 -10.433 -11.633 1.00 88.50 79 PHE A C 1
ATOM 604 O O . PHE A 1 79 ? 13.209 -9.516 -11.910 1.00 88.50 79 PHE A O 1
ATOM 611 N N . TRP A 1 80 ? 12.702 -11.265 -10.619 1.00 87.88 80 TRP A N 1
ATOM 612 C CA . TRP A 1 80 ? 13.829 -11.071 -9.702 1.00 87.88 80 TRP A CA 1
ATOM 613 C C . TRP A 1 80 ? 15.180 -11.067 -10.410 1.00 87.88 80 TRP A C 1
ATOM 615 O O . TRP A 1 80 ? 16.021 -10.238 -10.092 1.00 87.88 80 TRP A O 1
ATOM 625 N N . ARG A 1 81 ? 15.381 -11.928 -11.417 1.00 86.69 81 ARG A N 1
ATOM 626 C CA . ARG A 1 81 ? 16.623 -11.912 -12.207 1.00 86.69 81 ARG A CA 1
ATOM 627 C C . ARG A 1 81 ? 16.808 -10.587 -12.949 1.00 86.69 81 ARG A C 1
ATOM 629 O O . ARG A 1 81 ? 17.931 -10.126 -13.076 1.00 86.69 81 ARG A O 1
ATOM 636 N N . GLN A 1 82 ? 15.717 -9.993 -13.433 1.00 84.19 82 GLN A N 1
ATOM 637 C CA . GLN A 1 82 ? 15.764 -8.694 -14.099 1.00 84.19 82 GLN A CA 1
ATOM 638 C C . GLN A 1 82 ? 16.003 -7.578 -13.078 1.00 84.19 82 GLN A C 1
ATOM 640 O O . GLN A 1 82 ? 16.871 -6.759 -13.320 1.00 84.19 82 GLN A O 1
ATOM 645 N N . LEU A 1 83 ? 15.322 -7.597 -11.921 1.00 80.56 83 LEU A N 1
ATOM 646 C CA . LEU A 1 83 ? 15.554 -6.656 -10.813 1.00 80.56 83 LEU A CA 1
ATOM 647 C C . LEU A 1 83 ? 17.012 -6.651 -10.345 1.00 80.56 83 LEU A C 1
ATOM 649 O O . LEU A 1 83 ? 17.592 -5.587 -10.190 1.00 80.56 83 LEU A O 1
ATOM 653 N N . LEU A 1 84 ? 17.595 -7.832 -10.125 1.00 81.81 84 LEU A N 1
ATOM 654 C CA . LEU A 1 84 ? 18.975 -7.980 -9.650 1.00 81.81 84 LEU A CA 1
ATOM 655 C C . LEU A 1 84 ? 20.018 -7.530 -10.679 1.00 81.81 84 LEU A C 1
ATOM 657 O O . LEU A 1 84 ? 21.159 -7.290 -10.307 1.00 81.81 84 LEU A O 1
ATOM 661 N N . ALA A 1 85 ? 19.638 -7.451 -11.955 1.00 83.19 85 ALA A N 1
ATOM 662 C CA . ALA A 1 85 ? 20.494 -6.976 -13.035 1.00 83.19 85 ALA A CA 1
ATOM 663 C C . ALA A 1 85 ? 20.337 -5.468 -13.305 1.00 83.19 85 ALA A C 1
ATOM 665 O O . ALA A 1 85 ? 21.020 -4.943 -14.180 1.00 83.19 85 ALA A O 1
ATOM 666 N N . LEU A 1 86 ? 19.422 -4.777 -12.613 1.00 77.19 86 LEU A N 1
ATOM 667 C CA . LEU A 1 86 ? 19.291 -3.327 -12.731 1.00 77.19 86 LEU A CA 1
ATOM 668 C C . LEU A 1 86 ? 20.411 -2.641 -11.948 1.00 77.19 86 LEU A C 1
ATOM 670 O O . LEU A 1 86 ? 20.648 -2.951 -10.783 1.00 77.19 86 LEU A O 1
ATOM 674 N N . GLU A 1 87 ? 21.048 -1.666 -12.587 1.00 67.19 87 GLU A N 1
ATOM 675 C CA . GLU A 1 87 ? 22.059 -0.805 -11.977 1.00 67.19 87 GLU A CA 1
ATOM 676 C C . GLU A 1 87 ? 21.507 0.617 -11.792 1.00 67.19 87 GLU A C 1
ATOM 678 O O . GLU A 1 87 ? 20.734 1.122 -12.613 1.00 67.19 87 GLU A O 1
ATOM 683 N N . GLY A 1 88 ? 21.909 1.275 -10.702 1.00 64.69 88 GLY A N 1
ATOM 684 C CA . GLY A 1 88 ? 21.440 2.617 -10.346 1.00 64.69 88 GLY A CA 1
ATOM 685 C C . GLY A 1 88 ? 19.998 2.662 -9.822 1.00 64.69 88 GLY A C 1
ATOM 686 O O . GLY A 1 88 ? 19.402 1.649 -9.467 1.00 64.69 88 GLY A O 1
ATOM 687 N N . ASP A 1 89 ? 19.424 3.865 -9.771 1.00 59.75 89 ASP A N 1
ATOM 688 C CA . ASP A 1 89 ? 18.129 4.142 -9.123 1.00 59.75 89 ASP A CA 1
ATOM 689 C C . ASP A 1 89 ? 16.912 3.931 -10.051 1.00 59.75 89 ASP A C 1
ATOM 691 O O . ASP A 1 89 ? 15.844 4.517 -9.889 1.00 59.75 89 ASP A O 1
ATOM 695 N N . GLN A 1 90 ? 17.064 3.112 -11.098 1.00 60.59 90 GLN A N 1
ATOM 696 C CA . GLN A 1 90 ? 15.985 2.883 -12.070 1.00 60.59 90 GLN A CA 1
ATOM 697 C C . GLN A 1 90 ? 14.840 2.028 -11.503 1.00 60.59 90 GLN A C 1
ATOM 699 O O . GLN A 1 90 ? 13.737 2.033 -12.062 1.00 60.59 90 GLN A O 1
ATOM 704 N N . GLY A 1 91 ? 15.079 1.337 -10.380 1.00 66.56 91 GLY A N 1
ATOM 705 C CA . GLY A 1 91 ? 14.078 0.609 -9.601 1.00 66.56 91 GLY A CA 1
ATOM 706 C C . GLY A 1 91 ? 13.167 -0.309 -10.427 1.00 66.56 91 GLY A C 1
ATOM 707 O O . GLY A 1 91 ? 13.433 -0.672 -11.570 1.00 66.56 91 GLY A O 1
ATOM 708 N N . ALA A 1 92 ? 12.010 -0.673 -9.878 1.00 72.25 92 ALA A N 1
ATOM 709 C CA . ALA A 1 92 ? 11.040 -1.512 -10.588 1.00 72.25 92 ALA A CA 1
ATOM 710 C C . ALA A 1 92 ? 10.348 -0.811 -11.784 1.00 72.25 92 ALA A C 1
ATOM 712 O O . ALA A 1 92 ? 9.565 -1.439 -12.502 1.00 72.25 92 ALA A O 1
ATOM 713 N N . LYS A 1 93 ? 10.625 0.478 -12.034 1.00 83.56 93 LYS A N 1
ATOM 714 C CA . LYS A 1 93 ? 9.950 1.297 -13.056 1.00 83.56 93 LYS A CA 1
ATOM 715 C C . LYS A 1 93 ? 10.151 0.748 -14.467 1.00 83.56 93 LYS A C 1
ATOM 717 O O . LYS A 1 93 ? 9.185 0.667 -15.226 1.00 83.56 93 LYS A O 1
ATOM 722 N N . ALA A 1 94 ? 11.376 0.340 -14.802 1.00 84.25 94 ALA A N 1
ATOM 723 C CA . ALA A 1 94 ? 11.692 -0.246 -16.105 1.00 84.25 94 ALA A CA 1
ATOM 724 C C . ALA A 1 94 ? 10.904 -1.544 -16.354 1.00 84.25 94 ALA A C 1
ATOM 726 O O . ALA A 1 94 ? 10.415 -1.779 -17.457 1.00 84.25 94 ALA A O 1
ATOM 727 N N . LEU A 1 95 ? 10.709 -2.359 -15.314 1.00 86.81 95 LEU A N 1
ATOM 728 C CA . LEU A 1 95 ? 9.961 -3.613 -15.418 1.00 86.81 95 LEU A CA 1
ATOM 729 C C . LEU A 1 95 ? 8.488 -3.372 -15.720 1.00 86.81 95 LEU A C 1
ATOM 731 O O . LEU A 1 95 ? 7.936 -4.059 -16.572 1.00 86.81 95 LEU A O 1
ATOM 735 N N . ILE A 1 96 ? 7.879 -2.382 -15.068 1.00 89.81 96 ILE A N 1
ATOM 736 C CA . ILE A 1 96 ? 6.480 -2.003 -15.303 1.00 89.81 96 ILE A CA 1
ATOM 737 C C . ILE A 1 96 ? 6.296 -1.529 -16.749 1.00 89.81 96 ILE A C 1
ATOM 739 O O . ILE A 1 96 ? 5.402 -2.000 -17.444 1.00 89.81 96 ILE A O 1
ATOM 743 N N . ILE A 1 97 ? 7.159 -0.619 -17.216 1.00 88.19 97 ILE A N 1
ATOM 744 C CA . ILE A 1 97 ? 7.069 -0.040 -18.568 1.00 88.19 97 ILE A CA 1
ATOM 745 C C . ILE A 1 97 ? 7.238 -1.117 -19.646 1.00 88.19 97 ILE A C 1
ATOM 747 O O . ILE A 1 97 ? 6.504 -1.119 -20.629 1.00 88.19 97 ILE A O 1
ATOM 751 N N . ASN A 1 98 ? 8.165 -2.054 -19.443 1.00 89.06 98 ASN A N 1
ATOM 752 C CA . ASN A 1 98 ? 8.476 -3.088 -20.430 1.00 89.06 98 ASN A CA 1
ATOM 753 C C . ASN A 1 98 ? 7.520 -4.294 -20.387 1.00 89.06 98 ASN A C 1
ATOM 755 O O . ASN A 1 98 ? 7.589 -5.148 -21.267 1.00 89.06 98 ASN A O 1
ATOM 759 N N . ASN A 1 99 ? 6.646 -4.406 -19.378 1.00 91.31 99 ASN A N 1
ATOM 760 C CA . ASN A 1 99 ? 5.771 -5.570 -19.187 1.00 91.31 99 ASN A CA 1
ATOM 761 C C . ASN A 1 99 ? 4.305 -5.192 -18.866 1.00 91.31 99 ASN A C 1
ATOM 763 O O . ASN A 1 99 ? 3.736 -5.755 -17.927 1.00 91.31 99 ASN A O 1
ATOM 767 N N . PRO A 1 100 ? 3.640 -4.305 -19.633 1.00 92.25 100 PRO A N 1
ATOM 768 C CA . PRO A 1 100 ? 2.309 -3.798 -19.282 1.00 92.25 100 PRO A CA 1
ATOM 769 C C . PRO A 1 100 ? 1.234 -4.894 -19.199 1.00 92.25 100 PRO A C 1
ATOM 771 O O . PRO A 1 100 ? 0.376 -4.848 -18.325 1.00 92.25 100 PRO A O 1
ATOM 774 N N . ALA A 1 101 ? 1.312 -5.936 -20.035 1.00 95.12 101 ALA A N 1
ATOM 775 C CA . ALA A 1 101 ? 0.373 -7.070 -20.013 1.00 95.12 101 ALA A CA 1
ATOM 776 C C . ALA A 1 101 ? 0.451 -7.925 -18.727 1.00 95.12 101 ALA A C 1
ATOM 778 O O . ALA A 1 101 ? -0.380 -8.800 -18.471 1.00 95.12 101 ALA A O 1
ATOM 779 N N . LEU A 1 102 ? 1.489 -7.705 -17.925 1.00 94.94 102 LEU A N 1
ATOM 780 C CA . LEU A 1 102 ? 1.808 -8.475 -16.727 1.00 94.94 102 LEU A CA 1
ATOM 781 C C . LEU A 1 102 ? 1.658 -7.625 -15.468 1.00 94.94 102 LEU A C 1
ATOM 783 O O . LEU A 1 102 ? 2.035 -8.071 -14.385 1.00 94.94 102 LEU A O 1
ATOM 787 N N . CYS A 1 103 ? 1.121 -6.416 -15.629 1.00 93.69 103 CYS A N 1
ATOM 788 C CA . CYS A 1 103 ? 0.791 -5.504 -14.559 1.00 93.69 103 CYS A CA 1
ATOM 789 C C . CYS A 1 103 ? -0.690 -5.631 -14.197 1.00 93.69 103 CYS A C 1
ATOM 791 O O . CYS A 1 103 ? -1.563 -5.388 -15.026 1.00 93.69 103 CYS A O 1
ATOM 793 N N . ASP A 1 104 ? -0.957 -5.958 -12.939 1.00 93.88 104 ASP A N 1
ATOM 794 C CA . ASP A 1 104 ? -2.275 -5.885 -12.329 1.00 93.88 104 ASP A CA 1
ATOM 795 C C . ASP A 1 104 ? -2.404 -4.546 -11.607 1.00 93.88 104 ASP A C 1
ATOM 797 O O . ASP A 1 104 ? -1.678 -4.246 -10.652 1.00 93.88 104 ASP A O 1
ATOM 801 N N . VAL A 1 105 ? -3.321 -3.721 -12.102 1.00 91.81 105 VAL A N 1
ATOM 802 C CA . VAL A 1 105 ? -3.554 -2.375 -11.585 1.00 91.81 105 VAL A CA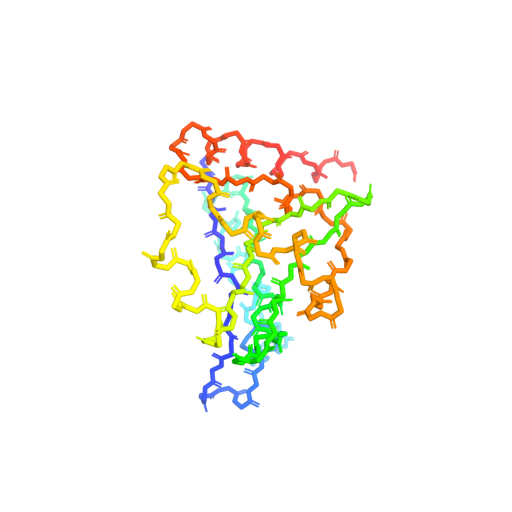 1
ATOM 803 C C . VAL A 1 105 ? -4.707 -2.399 -10.592 1.00 91.81 105 VAL A C 1
ATOM 805 O O . VAL A 1 105 ? -5.821 -2.801 -10.923 1.00 91.81 105 VAL A O 1
ATOM 808 N N . MET A 1 106 ? -4.444 -1.924 -9.377 1.00 89.75 106 MET A N 1
ATOM 809 C CA . MET A 1 106 ? -5.470 -1.643 -8.380 1.00 89.75 106 MET A CA 1
ATOM 810 C C . MET A 1 106 ? -5.778 -0.149 -8.393 1.00 89.75 106 MET A C 1
ATOM 812 O O . MET A 1 106 ? -4.965 0.650 -7.935 1.00 89.75 106 MET A O 1
ATOM 816 N N . ASN A 1 107 ? -6.942 0.240 -8.904 1.00 90.12 107 ASN A N 1
ATOM 817 C CA . ASN A 1 107 ? -7.382 1.628 -8.786 1.00 90.12 107 ASN A CA 1
ATOM 818 C C . ASN A 1 107 ? -7.721 1.934 -7.322 1.00 90.12 107 ASN A C 1
ATOM 820 O O . ASN A 1 107 ? -8.440 1.174 -6.672 1.00 90.12 107 ASN A O 1
ATOM 824 N N . CYS A 1 108 ? -7.170 3.030 -6.816 1.00 82.75 108 CYS A N 1
ATOM 825 C CA . CYS A 1 108 ? -7.288 3.481 -5.441 1.00 82.75 108 CYS A CA 1
ATOM 826 C C . CYS A 1 108 ? -7.873 4.890 -5.419 1.00 82.75 108 CYS A C 1
ATOM 828 O O . CYS A 1 108 ? -7.390 5.767 -6.132 1.00 82.75 108 CYS A O 1
ATOM 830 N N . ASP A 1 109 ? -8.831 5.126 -4.529 1.00 82.00 109 ASP A N 1
ATOM 831 C CA . ASP A 1 109 ? -9.403 6.461 -4.313 1.00 82.00 109 ASP A CA 1
ATOM 832 C C . ASP A 1 109 ? -8.544 7.317 -3.366 1.00 82.00 109 ASP A C 1
ATOM 834 O O . ASP A 1 109 ? -8.710 8.529 -3.292 1.00 82.00 109 ASP A O 1
ATOM 838 N N . ASP A 1 110 ? -7.604 6.698 -2.645 1.00 77.62 110 ASP A N 1
ATOM 839 C CA . ASP A 1 110 ? -6.723 7.389 -1.705 1.00 77.62 110 ASP A CA 1
ATOM 840 C C . ASP A 1 110 ? -5.431 7.869 -2.400 1.00 77.62 110 ASP A C 1
ATOM 842 O O . ASP A 1 110 ? -4.605 7.027 -2.777 1.00 77.62 110 ASP A O 1
ATOM 846 N N . PRO A 1 111 ? -5.176 9.192 -2.504 1.00 78.81 111 PRO A N 1
ATOM 847 C CA . PRO A 1 111 ? -3.930 9.731 -3.058 1.00 78.81 111 PRO A CA 1
ATOM 848 C C . PRO A 1 111 ? -2.688 9.369 -2.233 1.00 78.81 111 PRO A C 1
ATOM 850 O O . PRO A 1 111 ? -1.563 9.591 -2.681 1.00 78.81 111 PRO A O 1
ATOM 853 N N . GLY A 1 112 ? -2.853 8.813 -1.030 1.00 77.25 112 GLY A N 1
ATOM 854 C CA . GLY A 1 112 ? -1.768 8.323 -0.185 1.00 77.25 112 GLY A CA 1
ATOM 855 C C . GLY A 1 112 ? -0.919 7.256 -0.865 1.00 77.25 112 GLY A C 1
ATOM 856 O O . GLY A 1 112 ? 0.278 7.183 -0.599 1.00 77.25 112 GLY A O 1
ATOM 857 N N . VAL A 1 113 ? -1.485 6.504 -1.817 1.00 82.12 113 VAL A N 1
ATOM 858 C CA . VAL A 1 113 ? -0.709 5.550 -2.618 1.00 82.12 113 VAL A CA 1
ATOM 859 C C . VAL A 1 113 ? 0.341 6.237 -3.486 1.00 82.12 113 VAL A C 1
ATOM 861 O O . VAL A 1 113 ? 1.341 5.621 -3.806 1.00 82.12 113 VAL A O 1
ATOM 864 N N . LEU A 1 114 ? 0.188 7.507 -3.862 1.00 84.75 114 LEU A N 1
ATOM 865 C CA . LEU A 1 114 ? 1.182 8.207 -4.690 1.00 84.75 114 LEU A CA 1
ATOM 866 C C . LEU A 1 114 ? 2.421 8.658 -3.902 1.00 84.75 114 LEU A C 1
ATOM 868 O O . LEU A 1 114 ? 3.357 9.200 -4.485 1.00 84.75 114 LEU A O 1
ATOM 872 N N . ARG A 1 115 ? 2.435 8.468 -2.580 1.00 77.75 115 ARG A N 1
ATOM 873 C CA . ARG A 1 115 ? 3.513 8.928 -1.704 1.00 77.75 115 ARG A CA 1
ATOM 874 C C . ARG A 1 115 ? 4.365 7.753 -1.251 1.00 77.75 115 ARG A C 1
ATOM 876 O O . ARG A 1 115 ? 3.902 6.920 -0.475 1.00 77.75 115 ARG A O 1
ATOM 883 N N . ASP A 1 116 ? 5.628 7.743 -1.666 1.00 75.44 116 ASP A N 1
ATOM 884 C CA . ASP A 1 116 ? 6.612 6.829 -1.092 1.00 75.44 116 ASP A CA 1
ATOM 885 C C . ASP A 1 116 ? 7.243 7.445 0.163 1.00 75.44 116 ASP A C 1
ATOM 887 O O . ASP A 1 116 ? 7.783 8.555 0.139 1.00 75.44 116 ASP A O 1
ATOM 891 N N . ALA A 1 117 ? 7.121 6.756 1.295 1.00 70.88 117 ALA A N 1
ATOM 892 C CA . ALA A 1 117 ? 7.495 7.271 2.612 1.00 70.88 117 ALA A CA 1
ATOM 893 C C . ALA A 1 117 ? 8.844 6.711 3.094 1.00 70.88 117 ALA A C 1
ATOM 895 O O . ALA A 1 117 ? 8.997 6.378 4.269 1.00 70.88 117 ALA A O 1
ATOM 896 N N . ASP A 1 118 ? 9.830 6.636 2.199 1.00 70.38 118 ASP A N 1
ATOM 897 C CA . ASP A 1 118 ? 11.142 6.026 2.467 1.00 70.38 118 ASP A CA 1
ATOM 898 C C . ASP A 1 118 ? 12.059 6.862 3.372 1.00 70.38 118 ASP A C 1
ATOM 900 O O . ASP A 1 118 ? 13.053 6.370 3.908 1.00 70.38 118 ASP A O 1
ATOM 904 N N . THR A 1 119 ? 11.734 8.141 3.583 1.00 71.75 119 THR A N 1
ATOM 905 C CA . THR A 1 119 ? 12.504 9.037 4.455 1.00 71.75 119 THR A CA 1
ATOM 906 C C . THR A 1 119 ? 11.680 9.507 5.647 1.00 71.75 119 THR A C 1
ATOM 908 O O . THR A 1 119 ? 10.459 9.649 5.574 1.00 71.75 119 THR A O 1
ATOM 911 N N . ARG A 1 120 ? 12.354 9.840 6.758 1.00 65.12 120 ARG A N 1
ATOM 912 C CA . ARG A 1 120 ? 11.698 10.411 7.951 1.00 65.12 120 ARG A CA 1
ATOM 913 C C . ARG A 1 120 ? 10.887 11.669 7.619 1.00 65.12 120 ARG A C 1
ATOM 915 O O . ARG A 1 120 ? 9.800 11.857 8.160 1.00 65.12 120 ARG A O 1
ATOM 922 N N . SER A 1 121 ? 11.400 12.507 6.719 1.00 71.12 121 SER A N 1
ATOM 923 C CA . SER A 1 121 ? 10.723 13.722 6.263 1.00 71.12 121 SER A CA 1
ATOM 924 C C . SER A 1 121 ? 9.488 13.407 5.418 1.00 71.12 121 SER A C 1
ATOM 926 O O . SER A 1 121 ? 8.434 13.995 5.660 1.00 71.12 121 SER A O 1
ATOM 928 N N . ALA A 1 122 ? 9.584 12.449 4.487 1.00 67.31 122 ALA A N 1
ATOM 929 C CA . ALA A 1 122 ? 8.450 11.998 3.679 1.00 67.31 122 ALA A CA 1
ATOM 930 C C . ALA A 1 122 ? 7.345 11.385 4.553 1.00 67.31 122 ALA A C 1
ATOM 932 O O . ALA A 1 122 ? 6.178 11.753 4.422 1.00 67.31 122 ALA A O 1
ATOM 933 N N . LEU A 1 123 ? 7.718 10.550 5.529 1.00 64.88 123 LEU A N 1
ATOM 934 C CA . LEU A 1 123 ? 6.785 9.991 6.506 1.00 64.88 123 LEU A CA 1
ATOM 935 C C . LEU A 1 123 ? 6.099 11.085 7.339 1.00 64.88 123 LEU A C 1
ATOM 937 O O . LEU A 1 123 ? 4.885 11.056 7.523 1.00 64.88 123 LEU A O 1
ATOM 941 N N . ALA A 1 124 ? 6.846 12.088 7.811 1.00 67.25 124 ALA A N 1
ATOM 942 C CA . ALA A 1 124 ? 6.276 13.197 8.574 1.00 67.25 124 ALA A CA 1
ATOM 943 C C . ALA A 1 124 ? 5.286 14.041 7.747 1.00 67.25 124 ALA A C 1
ATOM 945 O O . ALA A 1 124 ? 4.282 14.510 8.285 1.00 67.25 124 ALA A O 1
ATOM 946 N N . ILE A 1 125 ? 5.545 14.231 6.448 1.00 70.06 125 ILE A N 1
ATOM 947 C CA . ILE A 1 125 ? 4.621 14.897 5.516 1.00 70.06 125 ILE A CA 1
ATOM 948 C C . ILE A 1 125 ? 3.358 14.051 5.310 1.00 70.06 125 ILE A C 1
ATOM 950 O O . ILE A 1 125 ? 2.256 14.586 5.438 1.00 70.06 125 ILE A O 1
ATOM 954 N N . ALA A 1 126 ? 3.510 12.746 5.063 1.00 67.31 126 ALA A N 1
ATOM 955 C CA . ALA A 1 126 ? 2.390 11.822 4.893 1.00 67.31 126 ALA A CA 1
ATOM 956 C C . ALA A 1 126 ? 1.473 11.816 6.127 1.00 67.31 126 ALA A C 1
ATOM 958 O O . ALA A 1 126 ? 0.256 11.947 5.992 1.00 67.31 126 ALA A O 1
ATOM 959 N N . CYS A 1 127 ? 2.052 11.781 7.332 1.00 64.62 127 CYS A N 1
ATOM 960 C CA . CYS A 1 127 ? 1.294 11.915 8.573 1.00 64.62 127 CYS A CA 1
ATOM 961 C C . CYS A 1 127 ? 0.531 13.245 8.637 1.00 64.62 127 CYS A C 1
ATOM 963 O O . CYS A 1 127 ? -0.641 13.251 8.983 1.00 64.62 127 CYS A O 1
ATOM 965 N N . ARG A 1 128 ? 1.141 14.385 8.291 1.00 66.06 128 ARG A N 1
ATOM 966 C CA . ARG A 1 128 ? 0.440 15.680 8.371 1.00 66.06 128 ARG A CA 1
ATOM 967 C C . ARG A 1 128 ? -0.745 15.780 7.411 1.00 66.06 128 ARG A C 1
ATOM 969 O O . ARG A 1 128 ? -1.784 16.277 7.817 1.00 66.06 128 ARG A O 1
ATOM 976 N N . GLN A 1 129 ? -0.598 15.318 6.171 1.00 62.12 129 GLN A N 1
ATOM 977 C CA . GLN A 1 129 ? -1.585 15.542 5.105 1.00 62.12 129 GLN A CA 1
ATOM 978 C C . GLN A 1 129 ? -2.808 14.618 5.196 1.00 62.12 129 GLN A C 1
ATOM 980 O O . GLN A 1 129 ? -3.926 15.059 4.948 1.00 62.12 129 GLN A O 1
ATOM 985 N N . HIS A 1 130 ? -2.619 13.357 5.591 1.00 57.03 130 HIS A N 1
ATOM 986 C CA . HIS A 1 130 ? -3.712 12.377 5.660 1.00 57.03 130 HIS A CA 1
ATOM 987 C C . HIS A 1 130 ? -4.430 12.346 7.015 1.00 57.03 130 HIS A C 1
ATOM 989 O O . HIS A 1 130 ? -5.485 11.734 7.142 1.00 57.03 130 HIS A O 1
ATOM 995 N N . LEU A 1 131 ? -3.885 13.020 8.032 1.00 53.38 131 LEU A N 1
ATOM 996 C CA . LEU A 1 131 ? -4.501 13.117 9.358 1.00 53.38 131 LEU A CA 1
ATOM 997 C C . LEU A 1 131 ? -5.327 14.398 9.558 1.00 53.38 131 LEU A C 1
ATOM 999 O O . LEU A 1 131 ? -6.019 14.518 10.570 1.00 53.38 131 LEU A O 1
ATOM 1003 N N . THR A 1 132 ? -5.252 15.368 8.640 1.00 45.94 132 THR A N 1
ATOM 1004 C CA . THR A 1 132 ? -6.026 16.624 8.702 1.00 45.94 132 THR A CA 1
ATOM 1005 C C . THR A 1 132 ? -7.271 16.628 7.816 1.00 45.94 132 THR A C 1
ATOM 1007 O O . THR A 1 132 ? -8.134 17.467 8.030 1.00 45.94 132 THR A O 1
ATOM 1010 N N . ALA A 1 133 ? -7.413 15.684 6.879 1.00 41.62 133 ALA A N 1
ATOM 1011 C CA . ALA A 1 133 ? -8.537 15.618 5.934 1.00 41.62 133 ALA A CA 1
ATOM 1012 C C . ALA A 1 133 ? -9.859 15.071 6.533 1.00 41.62 133 ALA A C 1
ATOM 1014 O O . ALA A 1 133 ? -10.763 14.707 5.794 1.00 41.62 133 ALA A O 1
ATOM 1015 N N . GLY A 1 134 ? -9.966 14.983 7.864 1.00 37.22 134 GLY A N 1
ATOM 1016 C CA . GLY A 1 134 ? -11.151 14.492 8.585 1.00 37.22 134 GLY A CA 1
ATOM 1017 C C . GLY A 1 134 ? -11.854 15.552 9.436 1.00 37.22 134 GLY A C 1
ATOM 1018 O O . GLY A 1 134 ? -12.532 15.198 10.396 1.00 37.22 134 GLY A O 1
ATOM 1019 N N . ARG A 1 135 ? -11.639 16.841 9.154 1.00 37.75 135 ARG A N 1
ATOM 1020 C CA . ARG A 1 135 ? -12.486 17.916 9.677 1.00 37.75 135 ARG A CA 1
ATOM 1021 C C . ARG A 1 135 ? -13.217 18.538 8.502 1.00 37.75 135 ARG A C 1
ATOM 1023 O O . ARG A 1 135 ? -12.639 19.400 7.858 1.00 37.75 135 ARG A O 1
ATOM 1030 N N . ASP A 1 136 ? -14.403 18.009 8.237 1.00 31.61 136 ASP A N 1
ATOM 1031 C CA . ASP A 1 136 ? -15.634 18.744 7.934 1.00 31.61 136 ASP A CA 1
ATOM 1032 C C . ASP A 1 136 ? -16.824 17.825 8.254 1.00 31.61 136 ASP A C 1
ATOM 1034 O O . ASP A 1 136 ? -16.764 16.630 7.875 1.00 31.61 136 ASP A O 1
#